Protein AF-A0A377E615-F1 (afdb_monomer)

Structure (mmCIF, N/CA/C/O backbone):
data_AF-A0A377E615-F1
#
_entry.id   AF-A0A377E615-F1
#
loop_
_atom_site.group_PDB
_atom_site.id
_atom_site.type_symbol
_atom_site.label_atom_id
_atom_site.label_alt_id
_atom_site.label_comp_id
_atom_site.label_asym_id
_atom_site.label_entity_id
_atom_site.label_seq_id
_atom_site.pdbx_PDB_ins_code
_atom_site.Cartn_x
_atom_site.Cartn_y
_atom_site.Cartn_z
_atom_site.occupancy
_atom_site.B_iso_or_equiv
_atom_site.auth_seq_id
_atom_site.auth_comp_id
_atom_site.auth_asym_id
_atom_site.auth_atom_id
_atom_site.pdbx_PDB_model_num
ATOM 1 N N . MET A 1 1 ? 25.407 -9.252 -1.631 1.00 60.81 1 MET A N 1
ATOM 2 C CA . MET A 1 1 ? 24.253 -8.424 -2.076 1.00 60.81 1 MET A CA 1
ATOM 3 C C . MET A 1 1 ? 23.802 -8.635 -3.531 1.00 60.81 1 MET A C 1
ATOM 5 O O . MET A 1 1 ? 22.595 -8.703 -3.738 1.00 60.81 1 MET A O 1
ATOM 9 N N . ARG A 1 2 ? 24.693 -8.754 -4.536 1.00 66.38 2 ARG A N 1
ATOM 10 C CA . ARG A 1 2 ? 24.321 -8.785 -5.978 1.00 66.38 2 ARG A CA 1
ATOM 11 C C . ARG A 1 2 ? 23.213 -9.786 -6.365 1.00 66.38 2 ARG A C 1
ATOM 13 O O . ARG A 1 2 ? 22.333 -9.431 -7.138 1.00 66.38 2 ARG A O 1
ATOM 20 N N . ARG A 1 3 ? 23.184 -10.983 -5.762 1.00 71.38 3 ARG A N 1
ATOM 21 C CA . ARG A 1 3 ? 22.177 -12.034 -6.031 1.00 71.38 3 ARG A CA 1
ATOM 22 C C . ARG A 1 3 ? 20.716 -11.603 -5.806 1.00 71.38 3 ARG A C 1
ATOM 24 O O . ARG A 1 3 ? 19.838 -12.152 -6.452 1.00 71.38 3 ARG A O 1
ATOM 31 N N . ARG A 1 4 ? 20.430 -10.647 -4.910 1.00 76.50 4 ARG A N 1
ATOM 32 C CA . ARG A 1 4 ? 19.050 -10.168 -4.658 1.00 76.50 4 ARG A CA 1
ATOM 33 C C . ARG A 1 4 ? 18.621 -9.064 -5.624 1.00 76.50 4 ARG A C 1
ATOM 35 O O . ARG A 1 4 ? 17.451 -8.968 -5.970 1.00 76.50 4 ARG A O 1
ATOM 42 N N . VAL A 1 5 ? 19.571 -8.238 -6.057 1.00 83.88 5 VAL A N 1
ATOM 43 C CA . VAL A 1 5 ? 19.315 -7.097 -6.948 1.00 83.88 5 VAL A CA 1
ATOM 44 C C . VAL A 1 5 ? 19.008 -7.569 -8.370 1.00 83.88 5 VAL A C 1
ATOM 46 O O . VAL A 1 5 ? 18.129 -7.010 -9.016 1.00 83.88 5 VAL A O 1
ATOM 49 N N . TYR A 1 6 ? 19.683 -8.626 -8.823 1.00 84.19 6 TYR A N 1
ATOM 50 C CA . TYR A 1 6 ? 19.543 -9.168 -10.178 1.00 84.19 6 TYR A CA 1
ATOM 51 C C . TYR A 1 6 ? 18.732 -10.469 -10.238 1.00 84.19 6 TYR A C 1
ATOM 53 O O . TYR A 1 6 ? 18.815 -11.197 -11.221 1.00 84.19 6 TYR A O 1
ATOM 61 N N . ASN A 1 7 ? 17.975 -10.791 -9.186 1.00 85.38 7 ASN A N 1
ATOM 62 C CA . ASN A 1 7 ? 17.130 -11.981 -9.190 1.00 85.38 7 ASN A CA 1
ATOM 63 C C . ASN A 1 7 ? 16.013 -11.828 -10.252 1.00 85.38 7 ASN A C 1
ATOM 65 O O . ASN A 1 7 ? 15.398 -10.755 -10.296 1.00 85.38 7 ASN A O 1
ATOM 69 N N . PRO A 1 8 ? 15.743 -12.851 -11.090 1.00 86.19 8 PRO A N 1
ATOM 70 C CA . PRO A 1 8 ? 14.649 -12.813 -12.066 1.00 86.19 8 PRO A CA 1
ATOM 71 C C . PRO A 1 8 ? 13.282 -12.520 -11.429 1.00 86.19 8 PRO A C 1
ATOM 73 O O . PRO A 1 8 ? 12.497 -11.770 -12.005 1.00 86.19 8 PRO A O 1
ATOM 76 N N . ASP A 1 9 ? 13.052 -12.993 -10.203 1.00 86.06 9 ASP A N 1
ATOM 77 C CA . ASP A 1 9 ? 11.792 -12.849 -9.463 1.00 86.06 9 ASP A CA 1
ATOM 78 C C . ASP A 1 9 ? 11.663 -11.493 -8.752 1.00 86.06 9 ASP A C 1
ATOM 80 O O . ASP A 1 9 ? 10.731 -11.252 -7.981 1.00 86.06 9 ASP A O 1
ATOM 84 N N . ARG A 1 10 ? 12.617 -10.575 -8.956 1.00 88.81 10 ARG A N 1
ATOM 85 C CA . ARG A 1 10 ? 12.573 -9.258 -8.322 1.00 88.81 10 ARG A CA 1
ATOM 86 C C . ARG A 1 10 ? 11.363 -8.476 -8.827 1.00 88.81 10 ARG A C 1
ATOM 88 O O . ARG A 1 10 ? 11.265 -8.157 -10.011 1.00 88.81 10 ARG A O 1
ATOM 95 N N . LEU A 1 11 ? 10.523 -8.033 -7.896 1.00 90.06 11 LEU A N 1
ATOM 96 C CA . LEU A 1 11 ? 9.436 -7.105 -8.183 1.00 90.06 11 LEU A CA 1
ATOM 97 C C . LEU A 1 11 ? 10.003 -5.759 -8.671 1.00 90.06 11 LEU A C 1
ATOM 99 O O . LEU A 1 11 ? 10.761 -5.091 -7.963 1.00 90.06 11 LEU A O 1
ATOM 103 N N . LYS A 1 12 ? 9.681 -5.381 -9.910 1.00 90.44 12 LYS A N 1
ATOM 104 C CA . LYS A 1 12 ? 10.164 -4.137 -10.545 1.00 90.44 12 LYS A CA 1
ATOM 105 C C . LYS A 1 12 ? 9.100 -3.047 -10.612 1.00 90.44 12 LYS A C 1
ATOM 107 O O . LYS A 1 12 ? 9.452 -1.874 -10.678 1.00 90.44 12 LYS A O 1
ATOM 112 N N . TYR A 1 13 ? 7.830 -3.434 -10.589 1.00 94.31 13 TYR A N 1
ATOM 113 C CA . TYR A 1 13 ? 6.692 -2.541 -10.765 1.00 94.31 13 TYR A CA 1
ATOM 114 C C . TYR A 1 13 ? 5.618 -2.844 -9.720 1.00 94.31 13 TYR A C 1
ATOM 116 O O . TYR A 1 13 ? 5.593 -3.958 -9.191 1.00 94.31 13 TYR A O 1
ATOM 124 N N . PRO A 1 14 ? 4.725 -1.886 -9.437 1.00 96.25 14 PRO A N 1
ATOM 125 C CA . PRO A 1 14 ? 3.497 -2.164 -8.712 1.00 96.25 14 PRO A CA 1
ATOM 126 C C . PRO A 1 14 ? 2.663 -3.213 -9.451 1.00 96.25 14 PRO A C 1
ATOM 128 O O . PRO A 1 14 ? 2.489 -3.142 -10.670 1.00 96.25 14 PRO A O 1
ATOM 131 N N . MET A 1 15 ? 2.157 -4.186 -8.700 1.00 96.06 15 MET A N 1
ATOM 132 C CA . MET A 1 15 ? 1.386 -5.305 -9.227 1.00 96.06 15 MET A CA 1
ATOM 133 C C . MET A 1 15 ? 0.089 -5.449 -8.434 1.00 96.06 15 MET A C 1
ATOM 135 O O . MET A 1 15 ? 0.104 -5.437 -7.201 1.00 96.06 15 MET A O 1
ATOM 139 N N . LYS A 1 16 ? -1.029 -5.616 -9.134 1.00 94.81 16 LYS A N 1
ATOM 140 C CA . LYS A 1 16 ? -2.368 -5.798 -8.567 1.00 94.81 16 LYS A CA 1
ATOM 141 C C . LYS A 1 16 ? -2.834 -7.221 -8.807 1.00 94.81 16 LYS A C 1
ATOM 143 O O . LYS A 1 16 ? -2.633 -7.774 -9.880 1.00 94.81 16 LYS A O 1
ATOM 148 N N . ARG A 1 17 ? -3.420 -7.848 -7.788 1.00 95.31 17 ARG A N 1
ATOM 149 C CA . ARG A 1 17 ? -3.870 -9.243 -7.876 1.00 95.31 17 ARG A CA 1
ATOM 150 C C . ARG A 1 17 ? -5.081 -9.351 -8.807 1.00 95.31 17 ARG A C 1
ATOM 152 O O . ARG A 1 17 ? -6.082 -8.684 -8.560 1.00 95.31 17 ARG A O 1
ATOM 159 N N . VAL A 1 18 ? -5.009 -10.252 -9.785 1.00 93.00 18 VAL A N 1
ATOM 160 C CA . VAL A 1 18 ? -6.088 -10.578 -10.735 1.00 93.00 18 VAL A CA 1
ATOM 161 C C . VAL A 1 18 ? -6.445 -12.060 -10.619 1.00 93.00 18 VAL A C 1
ATOM 163 O O . VAL A 1 18 ? -5.993 -12.903 -11.385 1.00 93.00 18 VAL A O 1
ATOM 166 N N . GLY A 1 19 ? -7.200 -12.406 -9.578 1.00 90.81 19 GLY A N 1
ATOM 167 C CA . GLY A 1 19 ? -7.594 -13.788 -9.288 1.00 90.81 19 GLY A CA 1
ATOM 168 C C . GLY A 1 19 ? -7.726 -14.069 -7.795 1.00 90.81 19 GLY A C 1
ATOM 169 O O . GLY A 1 19 ? -7.649 -13.152 -6.959 1.00 90.81 19 GLY A O 1
ATOM 170 N N . ALA A 1 20 ? -7.911 -15.346 -7.450 1.00 92.25 20 ALA A N 1
ATOM 171 C CA . ALA A 1 20 ? -7.990 -15.747 -6.054 1.00 92.25 20 ALA A CA 1
ATOM 172 C C . ALA A 1 20 ? -6.639 -15.573 -5.345 1.00 92.25 20 ALA A C 1
ATOM 174 O O . ALA A 1 20 ? -5.552 -15.571 -5.936 1.00 92.25 20 ALA A O 1
ATOM 175 N N . ARG A 1 21 ? -6.703 -15.392 -4.026 1.00 90.44 21 ARG A N 1
ATOM 176 C CA . ARG A 1 21 ? -5.507 -15.284 -3.190 1.00 90.44 21 ARG A CA 1
ATOM 177 C C . ARG A 1 21 ? -4.732 -16.604 -3.258 1.00 90.44 21 ARG A C 1
ATOM 179 O O . ARG A 1 21 ? -5.286 -17.648 -2.955 1.00 90.44 21 ARG A O 1
ATOM 186 N N . GLY A 1 22 ? -3.451 -16.532 -3.614 1.00 90.06 22 GLY A N 1
ATOM 187 C CA . GLY A 1 22 ? -2.575 -17.704 -3.727 1.00 90.06 22 GLY A CA 1
ATOM 188 C C . GLY A 1 22 ? -2.354 -18.203 -5.157 1.00 90.06 22 GLY A C 1
ATOM 189 O O . GLY A 1 22 ? -1.416 -18.956 -5.372 1.00 90.06 22 GLY A O 1
ATOM 190 N N . GLU A 1 23 ? -3.116 -17.725 -6.149 1.00 91.31 23 GLU A N 1
ATOM 191 C CA . GLU A 1 23 ? -2.936 -18.140 -7.553 1.00 91.31 23 GLU A CA 1
ATOM 192 C C . GLU A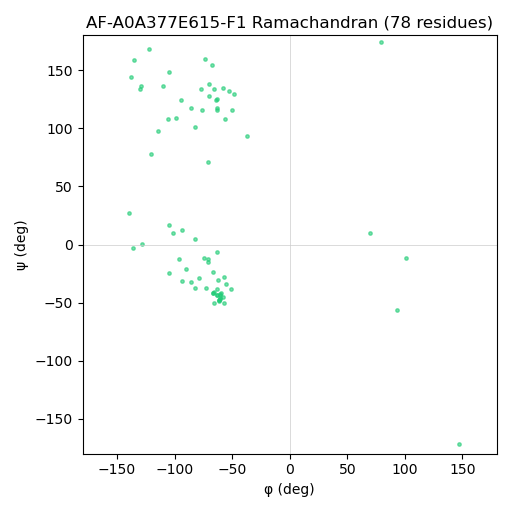 1 23 ? -1.706 -17.526 -8.240 1.00 91.31 23 GLU A C 1
ATOM 194 O O . GLU A 1 23 ? -1.363 -17.908 -9.353 1.00 91.31 23 GLU A O 1
ATOM 199 N N . GLY A 1 24 ? -1.061 -16.531 -7.624 1.00 90.19 24 GLY A N 1
ATOM 200 C CA . GLY A 1 24 ? 0.110 -15.869 -8.209 1.00 90.19 24 GLY A CA 1
ATOM 201 C C . GLY A 1 24 ? -0.191 -14.997 -9.437 1.00 90.19 24 GLY A C 1
ATOM 202 O O . GLY A 1 24 ? 0.736 -14.540 -10.097 1.00 90.19 24 GLY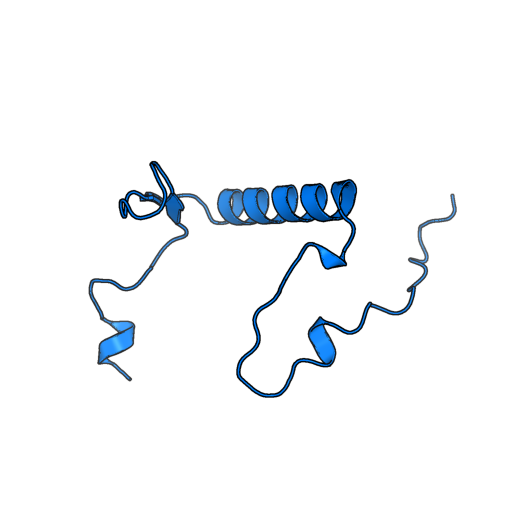 A O 1
ATOM 203 N N . LYS A 1 25 ? -1.467 -14.744 -9.748 1.00 92.62 25 LYS A N 1
ATOM 204 C CA . LYS A 1 25 ? -1.883 -13.928 -10.893 1.00 92.62 25 LYS A CA 1
ATOM 205 C C . LYS A 1 25 ? -1.916 -12.448 -10.531 1.00 92.62 25 LYS A C 1
ATOM 207 O O . LYS A 1 25 ? -2.695 -12.023 -9.670 1.00 92.62 25 LYS A O 1
ATOM 212 N N . PHE A 1 26 ? -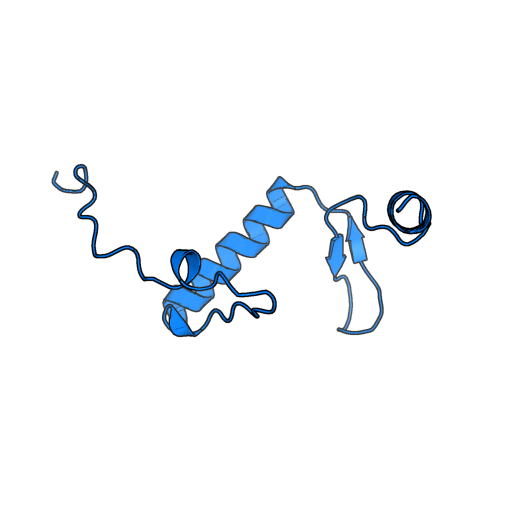1.084 -11.663 -11.210 1.00 94.25 26 PHE A N 1
ATOM 213 C CA . PHE A 1 26 ? -1.011 -10.220 -11.029 1.00 94.25 26 PHE A CA 1
ATOM 214 C C . PHE A 1 26 ? -0.898 -9.483 -12.361 1.00 94.25 26 PHE A C 1
ATOM 216 O O . PHE A 1 26 ? -0.205 -9.934 -13.270 1.00 94.25 26 PHE A O 1
ATOM 223 N N . GLU A 1 27 ? -1.521 -8.314 -12.434 1.00 95.06 27 GLU A N 1
ATOM 224 C CA . GLU A 1 27 ? -1.357 -7.354 -13.520 1.00 95.06 27 GLU A CA 1
ATOM 225 C C . GLU A 1 27 ? -0.488 -6.181 -13.060 1.00 95.06 27 GLU A C 1
ATOM 227 O O . GLU A 1 27 ? -0.488 -5.811 -11.882 1.00 95.06 27 GLU A O 1
ATOM 232 N N . ARG A 1 28 ? 0.279 -5.597 -13.980 1.00 96.38 28 ARG A N 1
ATOM 233 C CA . ARG A 1 28 ? 1.061 -4.392 -13.696 1.00 96.38 28 ARG A CA 1
ATOM 234 C C . ARG A 1 28 ? 0.137 -3.181 -13.694 1.00 96.38 28 ARG A C 1
ATOM 236 O O . ARG A 1 28 ? -0.601 -2.986 -14.652 1.00 96.38 28 ARG A O 1
ATOM 243 N N . ILE A 1 29 ? 0.277 -2.332 -12.681 1.00 97.06 29 ILE A N 1
ATOM 244 C CA . ILE A 1 29 ? -0.444 -1.057 -12.578 1.00 97.06 29 ILE A CA 1
ATOM 245 C C . ILE A 1 29 ? 0.526 0.124 -12.469 1.00 97.06 29 ILE A C 1
ATOM 247 O O . ILE A 1 29 ? 1.738 -0.058 -12.287 1.00 97.06 29 ILE A O 1
ATOM 251 N N . SER A 1 30 ? 0.008 1.346 -12.610 1.00 97.81 30 SER A N 1
ATOM 252 C CA . SER A 1 30 ? 0.796 2.559 -12.375 1.00 97.81 30 SER A CA 1
ATOM 253 C C . SER A 1 30 ? 1.033 2.777 -10.875 1.00 97.81 30 SER A C 1
ATOM 255 O O . SER A 1 30 ? 0.323 2.243 -10.021 1.00 97.81 30 SER A O 1
ATOM 257 N N . TRP A 1 31 ? 2.048 3.575 -10.538 1.00 96.69 31 TRP A N 1
ATOM 258 C CA . TRP A 1 31 ? 2.268 3.988 -9.150 1.00 96.69 31 TRP A CA 1
ATOM 259 C C . TRP A 1 31 ? 1.101 4.819 -8.610 1.00 96.69 31 TRP A C 1
ATOM 261 O O . TRP A 1 31 ? 0.702 4.621 -7.467 1.00 96.69 31 TRP A O 1
ATOM 271 N N . GLU A 1 32 ? 0.524 5.694 -9.434 1.00 97.25 32 GLU A N 1
ATOM 272 C CA . GLU A 1 32 ? -0.642 6.508 -9.071 1.00 97.25 32 GLU A CA 1
ATOM 273 C C . GLU A 1 32 ? -1.850 5.634 -8.721 1.00 97.25 32 GLU A C 1
ATOM 275 O O . GLU A 1 32 ? -2.460 5.827 -7.670 1.00 97.25 32 GLU A O 1
ATOM 280 N N . GLU A 1 33 ? -2.145 4.613 -9.536 1.00 96.62 33 GLU A N 1
ATOM 281 C CA . GLU A 1 33 ? -3.220 3.660 -9.246 1.00 96.62 33 GLU A CA 1
ATOM 282 C C . GLU A 1 33 ? -2.924 2.876 -7.961 1.00 96.62 33 GLU A C 1
ATOM 284 O O . GLU A 1 33 ? -3.800 2.724 -7.109 1.00 96.62 33 GLU A O 1
ATOM 289 N N . ALA A 1 34 ? -1.682 2.414 -7.778 1.00 96.62 34 ALA A N 1
ATOM 290 C CA . ALA A 1 34 ? -1.295 1.649 -6.596 1.00 96.62 34 ALA A CA 1
ATOM 291 C C . ALA A 1 34 ? -1.495 2.453 -5.304 1.00 96.62 34 ALA A C 1
ATOM 293 O O . ALA A 1 34 ? -2.094 1.954 -4.347 1.00 96.62 34 ALA A O 1
ATOM 294 N N . TYR A 1 35 ? -1.034 3.706 -5.285 1.00 96.31 35 TYR A N 1
ATOM 295 C CA . TYR A 1 35 ? -1.225 4.595 -4.143 1.00 96.31 35 TYR A CA 1
ATOM 296 C C . TYR A 1 35 ? -2.695 4.940 -3.926 1.00 96.31 35 TYR A C 1
ATOM 298 O O . TYR A 1 35 ? -3.148 4.910 -2.781 1.00 96.31 35 TYR A O 1
ATOM 306 N N . GLY A 1 36 ? -3.448 5.195 -5.000 1.00 97.50 36 GLY A N 1
ATOM 307 C CA . GLY A 1 36 ? -4.886 5.446 -4.929 1.00 97.50 36 GLY A CA 1
ATOM 308 C C . GLY A 1 36 ? -5.633 4.293 -4.262 1.00 97.50 36 GLY A C 1
ATOM 309 O O . GLY A 1 36 ? -6.349 4.501 -3.285 1.00 97.50 36 GLY A O 1
ATOM 310 N N . ILE A 1 37 ? -5.389 3.056 -4.707 1.00 96.69 37 ILE A N 1
ATOM 311 C CA . ILE A 1 37 ? -6.013 1.853 -4.134 1.00 96.69 37 ILE A CA 1
ATOM 312 C C . ILE A 1 37 ? -5.700 1.724 -2.639 1.00 96.69 37 ILE A C 1
ATOM 314 O O . ILE A 1 37 ? -6.597 1.424 -1.846 1.00 96.69 37 ILE A O 1
ATOM 318 N N . ILE A 1 38 ? -4.441 1.922 -2.239 1.00 95.38 38 ILE A N 1
ATOM 319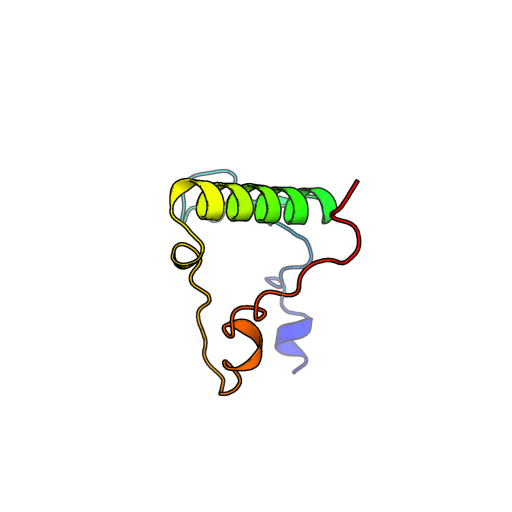 C CA . ILE A 1 38 ? -4.031 1.799 -0.834 1.00 95.38 38 ILE A CA 1
ATOM 320 C C . ILE A 1 38 ? -4.700 2.888 0.011 1.00 95.38 38 ILE A C 1
ATOM 322 O O . ILE A 1 38 ? -5.338 2.571 1.015 1.00 95.38 38 ILE A O 1
ATOM 326 N N . ALA A 1 39 ? -4.614 4.150 -0.415 1.00 95.62 39 ALA A N 1
ATOM 327 C CA . ALA A 1 39 ? -5.159 5.287 0.320 1.00 95.62 39 ALA A CA 1
ATOM 328 C C . ALA A 1 39 ? -6.678 5.182 0.498 1.00 95.62 39 ALA A C 1
ATOM 330 O O . ALA A 1 39 ? -7.176 5.315 1.617 1.00 95.62 39 ALA A O 1
ATOM 331 N N . THR A 1 40 ? -7.412 4.872 -0.575 1.00 97.00 40 THR A N 1
ATOM 332 C CA . THR A 1 40 ? -8.871 4.711 -0.522 1.00 97.00 40 THR A CA 1
ATOM 333 C C . THR A 1 40 ? -9.275 3.585 0.427 1.00 97.00 40 THR A C 1
ATOM 335 O O . THR A 1 40 ? -10.186 3.759 1.238 1.00 97.00 40 THR A O 1
ATOM 338 N N . ASN A 1 41 ? -8.583 2.442 0.388 1.00 95.06 41 ASN A N 1
ATOM 339 C CA . ASN A 1 41 ? -8.885 1.333 1.294 1.00 95.06 41 ASN A CA 1
ATOM 340 C C . ASN A 1 41 ? -8.569 1.668 2.754 1.00 95.06 41 ASN A C 1
ATOM 342 O O . ASN A 1 41 ? -9.371 1.348 3.628 1.00 95.06 41 ASN A O 1
ATOM 346 N N . MET A 1 42 ? -7.443 2.333 3.025 1.00 94.38 42 MET A N 1
ATOM 347 C CA . MET A 1 42 ? -7.096 2.766 4.381 1.00 94.38 42 MET A CA 1
ATOM 348 C C . MET A 1 42 ? -8.135 3.742 4.939 1.00 94.38 42 MET A C 1
ATOM 350 O O . MET A 1 42 ? -8.622 3.540 6.047 1.00 94.38 42 MET A O 1
ATOM 354 N N . GLN A 1 43 ? -8.531 4.758 4.165 1.00 95.38 43 GLN A N 1
ATOM 355 C CA . GLN A 1 43 ? -9.563 5.717 4.575 1.00 95.38 43 GLN A CA 1
ATOM 356 C C . GLN A 1 43 ? -10.902 5.031 4.863 1.00 95.38 43 GLN A C 1
ATOM 358 O O . GLN A 1 43 ? -11.554 5.349 5.857 1.00 95.38 43 GLN A O 1
ATOM 363 N N . ARG A 1 44 ? -11.295 4.063 4.025 1.00 96.81 44 ARG A N 1
ATOM 364 C CA . ARG A 1 44 ? -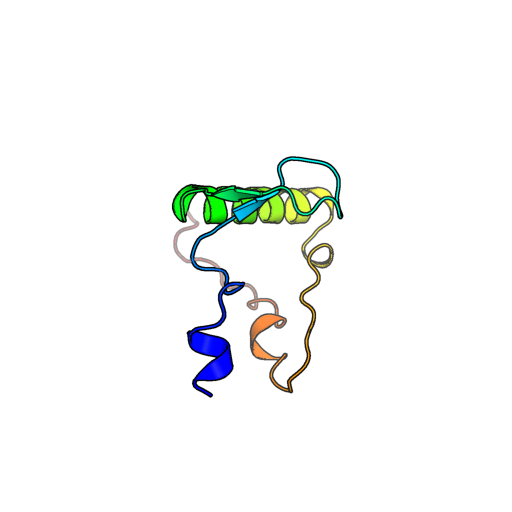12.511 3.271 4.230 1.00 96.81 44 ARG A CA 1
ATOM 365 C C . ARG A 1 44 ? -12.459 2.484 5.542 1.00 96.81 44 ARG A C 1
ATOM 367 O O . ARG A 1 44 ? -13.398 2.567 6.325 1.00 96.81 44 ARG A O 1
ATOM 374 N N . LEU A 1 45 ? -11.360 1.776 5.805 1.00 95.19 45 LEU A N 1
ATOM 375 C CA . LEU A 1 45 ? -11.186 0.994 7.034 1.00 95.19 45 LEU A CA 1
ATOM 376 C C . LEU A 1 45 ? -11.192 1.878 8.287 1.00 95.19 45 LEU A C 1
ATOM 378 O O . LEU A 1 45 ? -11.882 1.558 9.249 1.00 95.19 45 LEU A O 1
ATOM 382 N N . ILE A 1 46 ? -10.503 3.023 8.248 1.00 94.31 46 ILE A N 1
ATOM 383 C CA . ILE A 1 46 ? -10.507 3.995 9.352 1.00 94.31 46 ILE A CA 1
ATOM 384 C C . ILE A 1 46 ? -11.924 4.516 9.610 1.00 94.31 46 ILE A C 1
ATOM 386 O O . ILE A 1 46 ? -12.329 4.639 10.763 1.00 94.31 46 ILE A O 1
ATOM 390 N N . LYS A 1 47 ? -12.685 4.812 8.550 1.00 93.56 47 LYS A N 1
ATOM 391 C CA . LYS A 1 47 ? -14.064 5.300 8.666 1.00 93.56 47 LYS A CA 1
ATOM 392 C C . LYS A 1 47 ? -15.010 4.247 9.251 1.00 93.56 47 LYS A C 1
ATOM 394 O O . LYS A 1 47 ? -15.874 4.601 10.043 1.00 93.56 47 LYS A O 1
ATOM 399 N N . GLU A 1 48 ? -14.878 2.988 8.839 1.00 95.69 48 GLU A N 1
ATOM 400 C CA . GLU A 1 48 ? -15.792 1.905 9.231 1.00 95.69 48 GLU A CA 1
ATOM 401 C C . GLU A 1 48 ? -15.458 1.300 10.601 1.00 95.69 48 GLU A C 1
ATOM 403 O O . GLU A 1 48 ? -16.363 0.962 11.360 1.00 95.69 48 GLU A O 1
ATOM 408 N N . TYR A 1 49 ? -14.171 1.170 10.924 1.00 93.25 49 TYR A N 1
ATOM 409 C CA . TYR A 1 49 ? -13.696 0.376 12.062 1.00 93.25 49 TYR A CA 1
ATOM 410 C C . TYR A 1 49 ? -12.745 1.143 12.992 1.00 93.25 49 TYR A C 1
ATOM 412 O O . TYR A 1 49 ? -12.259 0.584 13.973 1.00 93.25 49 TYR A O 1
ATOM 420 N N . GLY A 1 50 ? -12.459 2.415 12.706 1.00 88.62 50 GLY A N 1
ATOM 421 C CA . GLY A 1 50 ? -11.501 3.219 13.462 1.00 88.62 50 GLY A CA 1
ATOM 422 C C . GLY A 1 50 ? -10.041 2.934 13.094 1.00 88.62 50 GLY A C 1
ATOM 423 O O . GLY A 1 50 ? -9.718 2.040 12.307 1.00 88.62 50 GLY A O 1
ATOM 424 N N . ASN A 1 51 ? -9.129 3.723 13.665 1.00 88.69 51 ASN A N 1
ATOM 425 C CA . ASN A 1 51 ? -7.700 3.680 13.328 1.00 88.69 51 ASN A CA 1
ATOM 426 C C . ASN A 1 51 ? -7.011 2.361 13.733 1.00 88.69 51 ASN A C 1
ATOM 428 O O . ASN A 1 51 ? -6.009 1.976 13.139 1.00 88.69 51 ASN A O 1
ATOM 432 N N . GLU A 1 52 ? -7.567 1.646 14.711 1.00 88.50 52 GLU A N 1
ATOM 433 C CA . GLU A 1 52 ? -7.042 0.366 15.209 1.00 88.50 52 GLU A CA 1
ATOM 434 C C . GLU A 1 52 ? -7.223 -0.791 14.212 1.00 88.50 52 GLU A C 1
ATOM 436 O O . GLU A 1 52 ? -6.604 -1.843 14.355 1.00 88.50 52 GLU A O 1
ATOM 441 N N . SER A 1 53 ? -8.028 -0.592 13.162 1.00 89.81 53 SER A N 1
ATOM 442 C CA . SER A 1 53 ? -8.241 -1.581 12.099 1.00 89.81 53 SER A CA 1
ATOM 443 C C 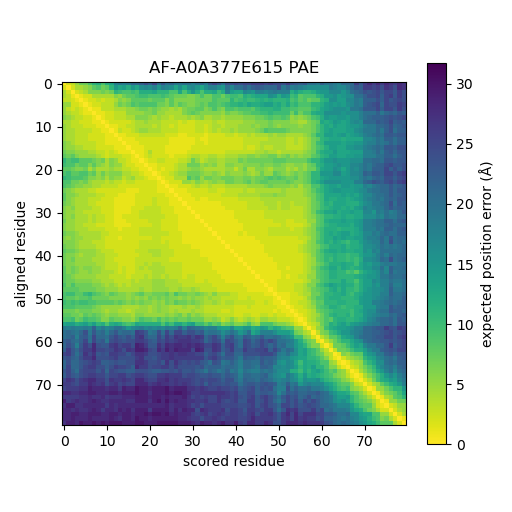. SER A 1 53 ? -7.035 -1.781 11.174 1.00 89.81 53 SER A C 1
ATOM 445 O O . SER A 1 53 ? -6.981 -2.766 10.432 1.00 89.81 53 SER A O 1
ATOM 447 N N . ILE A 1 54 ? -6.055 -0.871 11.205 1.00 88.81 54 ILE A N 1
ATOM 448 C CA . ILE A 1 54 ? -4.841 -0.953 10.393 1.00 88.81 54 ILE A CA 1
ATOM 449 C C . ILE A 1 54 ? -3.704 -1.515 11.243 1.00 88.81 54 ILE A C 1
ATOM 451 O O . ILE A 1 54 ? -3.149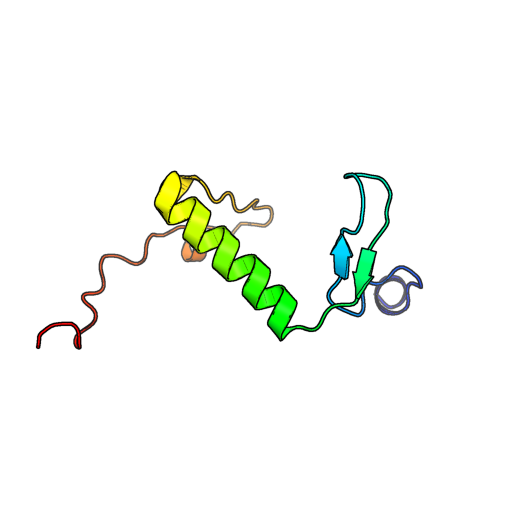 -0.841 12.107 1.00 88.81 54 ILE A O 1
ATOM 455 N N . TYR A 1 55 ? -3.310 -2.750 10.940 1.00 86.69 55 TYR A N 1
ATOM 456 C CA . TYR A 1 55 ? -2.165 -3.391 11.572 1.00 86.69 55 TYR A CA 1
ATOM 457 C C . TYR A 1 55 ? -0.891 -3.202 10.745 1.00 86.69 55 TYR A C 1
ATOM 459 O O . TYR A 1 55 ? -0.819 -3.605 9.582 1.00 86.69 55 TYR A O 1
ATOM 467 N N . LEU A 1 56 ? 0.143 -2.641 11.371 1.00 81.00 56 LEU A N 1
ATOM 468 C CA . LEU A 1 56 ? 1.486 -2.560 10.811 1.00 81.00 56 LEU A CA 1
ATOM 469 C C . LEU A 1 56 ? 2.380 -3.581 11.519 1.00 81.00 56 LEU A C 1
ATOM 471 O O . LEU A 1 56 ? 2.732 -3.412 12.685 1.00 81.00 56 LEU A O 1
ATOM 475 N N . ASN A 1 57 ? 2.737 -4.658 10.817 1.00 70.94 57 ASN A N 1
ATOM 476 C CA . ASN A 1 57 ? 3.642 -5.658 11.374 1.00 70.94 57 ASN A CA 1
ATOM 477 C C . ASN A 1 57 ? 5.065 -5.096 11.504 1.00 70.94 57 ASN A C 1
ATOM 479 O O . ASN A 1 57 ? 5.562 -4.413 10.606 1.00 70.94 57 ASN A O 1
ATOM 483 N N . TYR A 1 58 ? 5.710 -5.402 12.628 1.00 67.94 58 TYR A N 1
ATOM 484 C CA . TYR A 1 58 ? 6.961 -4.789 13.045 1.00 67.94 58 TYR A CA 1
ATOM 485 C C . TYR A 1 58 ? 8.020 -5.827 13.426 1.00 67.94 58 TYR A C 1
ATOM 487 O O . TYR A 1 58 ? 7.706 -6.772 14.144 1.00 67.94 58 TYR A O 1
ATOM 495 N N . GLY A 1 59 ? 9.273 -5.642 12.982 1.00 60.19 59 GLY A N 1
ATOM 496 C CA . GLY A 1 59 ? 10.340 -6.640 13.165 1.00 60.19 59 GLY A CA 1
ATOM 497 C C . GLY A 1 59 ? 11.722 -6.138 13.618 1.00 60.19 59 GLY A C 1
ATOM 498 O O . GLY A 1 59 ? 12.599 -6.974 13.803 1.00 60.19 59 GLY A O 1
ATOM 499 N N . THR A 1 60 ? 11.973 -4.826 13.792 1.00 66.88 60 THR A N 1
ATOM 500 C CA . THR A 1 60 ? 13.364 -4.294 13.889 1.00 66.88 60 THR A CA 1
ATOM 501 C C . THR A 1 60 ? 13.638 -3.182 14.940 1.00 66.88 60 THR A C 1
ATOM 503 O O . THR A 1 60 ? 14.531 -2.369 14.750 1.00 66.88 60 THR A O 1
ATOM 506 N N . GLY A 1 61 ? 12.894 -3.071 16.054 1.00 58.06 61 GLY A N 1
ATOM 507 C CA . GLY A 1 61 ? 13.161 -2.127 17.187 1.00 58.06 61 GLY A CA 1
ATOM 508 C C . GLY A 1 61 ? 12.503 -0.710 17.245 1.00 58.06 61 GLY A C 1
ATOM 509 O O . GLY A 1 61 ? 11.829 -0.393 18.210 1.00 58.06 61 GLY A O 1
ATOM 510 N N . THR A 1 62 ? 12.642 0.164 16.252 1.00 58.34 62 THR A N 1
ATOM 511 C CA . THR A 1 62 ? 11.977 1.485 16.080 1.00 58.34 62 THR A CA 1
ATOM 512 C C . THR A 1 62 ? 10.454 1.514 15.728 1.00 58.34 62 THR A C 1
ATOM 514 O O . THR A 1 62 ? 10.070 1.918 14.634 1.00 58.34 62 THR A O 1
ATOM 517 N N . LEU A 1 63 ? 9.548 1.159 16.651 1.00 55.72 63 LEU A N 1
ATOM 518 C CA . LEU A 1 63 ? 8.079 1.307 16.456 1.00 55.72 63 LEU A CA 1
ATOM 519 C C . LEU A 1 63 ? 7.516 2.668 16.936 1.00 55.72 63 LEU A C 1
ATOM 521 O O . LEU A 1 63 ? 6.446 3.104 16.509 1.00 55.72 63 LEU A O 1
ATOM 525 N N . GLY A 1 64 ? 8.236 3.354 17.831 1.00 55.22 64 GLY A N 1
ATOM 526 C CA . GLY A 1 64 ? 7.708 4.504 18.577 1.00 55.22 64 GLY A CA 1
ATOM 527 C C . GLY A 1 64 ? 7.298 5.706 17.719 1.00 55.22 64 GLY A C 1
ATOM 528 O O . GLY A 1 64 ? 6.353 6.404 18.068 1.00 55.22 64 GLY A O 1
ATOM 529 N N . GLY A 1 65 ? 7.942 5.936 16.571 1.00 57.84 65 GLY A N 1
ATOM 530 C CA . GLY A 1 65 ? 7.631 7.087 15.712 1.00 57.84 65 GLY A CA 1
ATOM 531 C C . GLY A 1 65 ? 6.385 6.915 14.835 1.00 57.84 65 GLY A C 1
ATOM 532 O O . GLY A 1 65 ? 5.733 7.902 14.512 1.00 57.84 65 GLY A O 1
ATOM 533 N N . THR A 1 66 ? 6.046 5.681 14.449 1.00 54.88 66 THR A N 1
ATOM 534 C CA . THR A 1 66 ? 4.972 5.407 13.473 1.00 54.88 66 THR A CA 1
ATOM 535 C C . THR A 1 66 ? 3.627 5.136 14.138 1.00 54.88 66 THR A C 1
ATOM 537 O O . THR A 1 66 ? 2.594 5.462 13.564 1.00 54.88 66 THR A O 1
ATOM 540 N N . MET A 1 67 ? 3.627 4.556 15.344 1.00 53.94 67 MET A N 1
ATOM 541 C CA . MET A 1 67 ? 2.391 4.246 16.073 1.00 53.94 67 MET A CA 1
ATOM 542 C C . MET A 1 67 ? 1.982 5.299 17.098 1.00 53.94 67 MET A C 1
ATOM 544 O O . MET A 1 67 ? 0.859 5.233 17.591 1.00 53.94 67 MET A O 1
ATOM 548 N N . THR A 1 68 ? 2.855 6.252 17.443 1.00 53.97 68 THR A N 1
ATOM 549 C CA . THR A 1 68 ? 2.430 7.375 18.284 1.00 53.97 68 THR A CA 1
ATOM 550 C C . THR A 1 68 ? 1.373 8.144 17.497 1.00 53.97 68 THR A C 1
ATOM 552 O O . THR A 1 68 ? 1.705 8.671 16.430 1.00 53.97 68 THR A O 1
ATOM 555 N N . PRO A 1 69 ? 0.112 8.210 17.969 1.00 58.28 69 PRO A N 1
ATOM 556 C CA . PRO A 1 69 ? -0.880 9.056 17.330 1.00 58.28 69 PRO A CA 1
ATOM 557 C C . PRO A 1 69 ? -0.267 10.453 17.241 1.00 58.28 69 PRO A C 1
ATOM 559 O O . PRO A 1 69 ? 0.287 10.904 18.249 1.00 58.28 69 PRO A O 1
ATOM 562 N N . PRO A 1 70 ? -0.300 11.148 16.089 1.00 56.41 70 PRO A N 1
ATOM 563 C CA . PRO A 1 70 ? 0.077 12.548 16.086 1.00 56.41 70 PRO A CA 1
ATOM 564 C C . PRO A 1 70 ? -0.829 13.215 17.120 1.00 56.41 70 PRO A C 1
ATOM 566 O O . PRO A 1 70 ? -2.042 13.288 16.919 1.00 56.41 70 PRO A O 1
ATOM 569 N N . GLY A 1 71 ? -0.258 13.603 18.268 1.00 54.94 71 GLY A N 1
ATOM 570 C CA . GLY A 1 71 ? -0.997 14.313 19.307 1.00 54.94 71 GLY A CA 1
ATOM 571 C C . GLY A 1 71 ? -1.745 15.438 18.615 1.00 54.94 71 GLY A C 1
ATOM 572 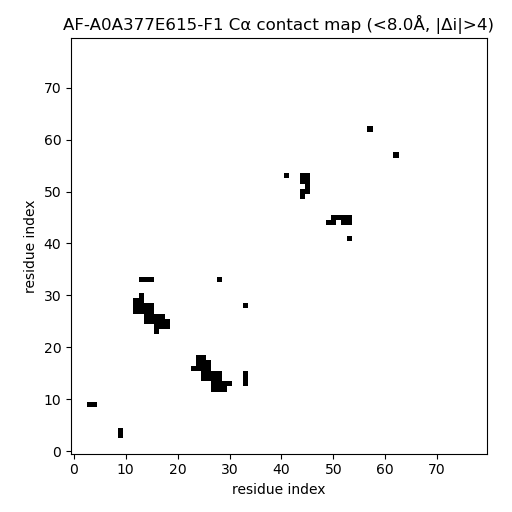O O . GLY A 1 71 ? -1.128 16.082 17.765 1.00 54.94 71 GLY A O 1
ATOM 573 N N . ARG A 1 72 ? -3.060 15.559 18.871 1.00 52.88 72 ARG A N 1
ATOM 574 C CA . ARG A 1 72 ? -3.999 16.424 18.133 1.00 52.88 72 ARG A CA 1
ATOM 575 C C . ARG A 1 72 ? -3.316 17.735 17.742 1.00 52.88 72 ARG A C 1
ATOM 577 O O . ARG A 1 72 ? -3.273 18.676 18.527 1.00 52.88 72 ARG A O 1
ATOM 584 N N . ARG A 1 73 ? -2.755 17.787 16.535 1.00 50.75 73 ARG A N 1
ATOM 585 C CA . ARG A 1 73 ? -2.282 19.031 15.952 1.00 50.75 73 ARG A CA 1
ATOM 586 C C . ARG A 1 73 ? -3.535 19.644 15.374 1.00 50.75 73 ARG A C 1
ATOM 588 O O . ARG A 1 73 ? -4.015 19.185 14.341 1.00 50.75 73 ARG A O 1
ATOM 595 N N . GLU A 1 74 ? -4.101 20.611 16.091 1.00 45.12 74 GLU A N 1
ATOM 596 C CA . GLU A 1 74 ? -5.032 21.551 15.479 1.00 45.12 74 GLU A CA 1
ATOM 597 C C . GLU A 1 74 ? -4.356 22.084 14.214 1.00 45.12 74 GLU A C 1
ATOM 599 O O . GLU A 1 74 ? -3.276 22.674 14.262 1.00 45.12 74 GLU A O 1
ATOM 604 N N . ILE A 1 75 ? -4.949 21.774 13.064 1.00 58.56 75 ILE A N 1
ATOM 605 C CA . ILE A 1 75 ? -4.482 22.264 11.776 1.00 58.56 75 ILE A CA 1
ATOM 606 C C . ILE A 1 75 ? -4.939 23.731 11.714 1.00 58.56 75 ILE A C 1
ATOM 608 O O . ILE A 1 75 ? -6.155 23.957 11.706 1.00 58.56 75 ILE A O 1
ATOM 612 N N . PRO A 1 76 ? -4.024 24.724 11.674 1.00 45.94 76 PRO A N 1
ATOM 613 C CA . PRO A 1 76 ? -4.360 26.140 11.893 1.00 45.94 76 PRO A CA 1
ATOM 614 C C . PRO A 1 76 ? -5.318 26.768 10.870 1.00 45.94 76 PRO A C 1
ATOM 616 O O . PRO A 1 76 ? -5.756 27.895 11.060 1.00 45.94 76 PRO A O 1
ATOM 619 N N . TRP A 1 77 ? -5.666 26.056 9.797 1.00 53.19 77 TRP A N 1
ATOM 620 C CA . TRP A 1 77 ? -6.502 26.558 8.701 1.00 53.19 77 TRP A CA 1
ATOM 621 C C . TRP A 1 77 ? -7.966 26.093 8.763 1.00 53.19 77 TRP A C 1
ATOM 623 O O . TRP A 1 77 ? -8.708 26.282 7.808 1.00 53.19 77 TRP A O 1
ATOM 633 N N . SER A 1 78 ? -8.395 25.470 9.865 1.00 44.06 78 SER A N 1
ATOM 634 C CA . SER A 1 78 ? -9.746 24.892 10.007 1.00 44.06 78 SER A CA 1
ATOM 635 C C . SER A 1 78 ? -10.792 25.811 10.660 1.00 44.06 78 SER A C 1
ATOM 637 O O . SER A 1 78 ? -11.883 25.348 10.983 1.00 44.06 78 SER A O 1
ATOM 639 N N . ARG A 1 79 ? -10.513 27.112 10.819 1.00 38.06 79 ARG A N 1
ATOM 640 C CA . ARG A 1 79 ? -11.535 28.112 11.172 1.00 38.06 79 ARG A CA 1
ATOM 641 C C . ARG A 1 79 ? -11.715 29.099 10.021 1.00 38.06 79 ARG A C 1
ATOM 643 O O . ARG A 1 79 ? -10.919 30.024 9.877 1.00 38.06 79 ARG A O 1
ATOM 650 N N . GLY A 1 80 ? -12.736 28.843 9.209 1.00 39.59 80 GLY A N 1
ATOM 651 C CA . GLY A 1 80 ? -13.487 29.880 8.504 1.00 39.59 80 GLY A CA 1
ATOM 652 C C . GLY A 1 80 ? -14.693 30.260 9.347 1.00 39.59 80 GLY A C 1
ATOM 653 O O . GLY A 1 80 ? -15.228 29.341 10.009 1.00 39.59 80 GLY A O 1
#

Solvent-accessible surface area (backbone atoms only — not comparable to full-atom values): 5487 Å² total; per-residue (Å²): 116,68,74,66,78,71,34,89,85,52,85,86,65,51,66,44,78,62,70,67,92,86,70,83,41,61,44,81,53,52,67,68,56,52,50,48,55,52,51,56,50,50,54,51,43,35,72,77,62,34,73,83,66,65,82,79,90,81,89,82,87,86,54,70,81,79,69,50,71,78,69,87,70,78,63,90,80,77,76,129

pLDDT: mean 80.01, std 18.26, range [38.06, 97.81]

InterPro domains:
  IPR006656 Molybdopterin oxidoreductase [PF00384] (10-63)
  IPR050612 Prokaryotic Molybdopterin Oxidoreductases [PTHR43742] (2-66)

Sequence (80 aa):
MRRRVYNPDRLKYPMKRVGARGEGKFERISWEEAYGIIATNMQRLIKEYGNESIYLNYGTGTLGGTMTPPGRREIPWSRG

Mean predicted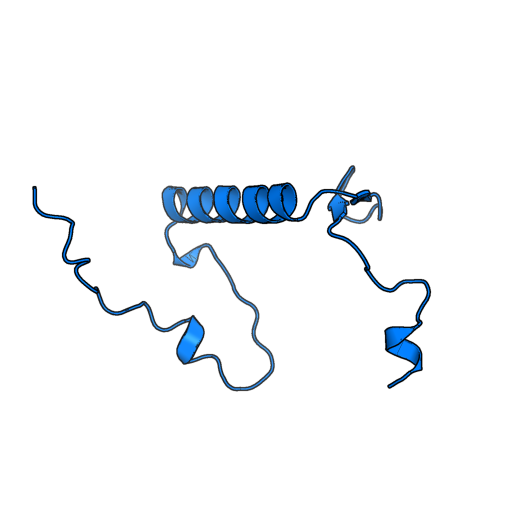 aligned error: 11.41 Å

Organism: Escherichia coli (NCBI:txid562)

Radius of gyration: 18.14 Å; Cα contacts (8 Å, |Δi|>4): 40; chains: 1; bounding box: 40×48×33 Å

Foldseek 3Di:
DVCQVPPPPDDDADWDADDDPPPPHTDGDHPVVVVVVVVVVQVVCCVPPNNVSDDDDDDDPPPVPPPPDPPPDPPVPPDD

Nearest PDB structures (foldseek):
  4ydd-assembly2_C  TM=9.638E-01  e=5.895E-03  Azospira oryzae PS
  5e7o-assembly6_K  TM=9.557E-01  e=7.323E-03  Azospira oryzae PS

Secondary structure (DSSP, 8-state):
-HHHHT-TT---S-EEE-SSTTS--EEE--HHHHHHHHHHHHHHHHHHH-GGG------SS--HHHHS-------TT---